Protein AF-A0A1G0DU01-F1 (afdb_monomer_lite)

Secondary structure (DSSP, 8-state):
-------S--TTSPP-SEEPPS--STTSSBPPPSEEETTEEE--SSSSSS--TTS-B-BTTEE-HHHHB-TT----SSTT----GGGBSS--TTT-HHHHHHB--

Sequence (105 aa):
MRLFNIGTDLRNDHPIGIDFPTVNGPSTDWNTPAGVVGSSLYFDTNSNSRMDKAEIRTYEGKVECASCHDPHGVPSTGPGTVFKPSFLRVDNAAGSAVCLTCHVK

Structure (mmCIF, N/CA/C/O backbone):
data_AF-A0A1G0DU01-F1
#
_entry.id   AF-A0A1G0DU01-F1
#
loop_
_atom_site.group_PDB
_atom_site.id
_atom_site.type_symbol
_atom_site.label_atom_id
_atom_site.label_alt_id
_atom_site.label_comp_id
_atom_site.label_asym_id
_atom_site.label_entity_id
_atom_site.label_seq_id
_atom_site.pdbx_PDB_ins_code
_atom_site.Cartn_x
_atom_site.Cartn_y
_atom_site.Cartn_z
_atom_site.occupancy
_atom_site.B_iso_or_equiv
_atom_site.auth_seq_id
_atom_site.auth_comp_id
_atom_site.auth_asym_id
_atom_site.auth_atom_id
_atom_site.pdbx_PDB_model_num
ATOM 1 N N . MET A 1 1 ? -17.557 9.393 -31.142 1.00 45.75 1 MET A N 1
ATOM 2 C CA . MET A 1 1 ? -17.624 9.361 -29.668 1.00 45.75 1 MET A CA 1
ATOM 3 C C . MET A 1 1 ? -16.194 9.316 -29.146 1.00 45.75 1 MET A C 1
ATOM 5 O O . MET A 1 1 ? -15.558 8.281 -29.278 1.00 45.75 1 MET A O 1
ATOM 9 N N . ARG A 1 2 ? -15.631 10.440 -28.688 1.00 45.66 2 ARG A N 1
ATOM 10 C CA . ARG A 1 2 ? -14.309 10.448 -28.041 1.00 45.66 2 ARG A CA 1
ATOM 11 C C . ARG A 1 2 ? -14.536 10.186 -26.556 1.00 45.66 2 ARG A C 1
ATOM 13 O O . ARG A 1 2 ? -15.120 11.021 -25.877 1.00 45.66 2 ARG A O 1
ATOM 20 N N . LEU A 1 3 ? -14.156 8.996 -26.106 1.00 50.19 3 LEU A N 1
ATOM 21 C CA . LEU A 1 3 ? -14.059 8.671 -24.688 1.00 50.19 3 LEU A CA 1
ATOM 22 C C . LEU A 1 3 ? -12.800 9.345 -24.117 1.00 50.19 3 LEU A C 1
ATOM 24 O O . LEU A 1 3 ? -11.793 9.426 -24.817 1.00 50.19 3 LEU A O 1
ATOM 28 N N . PHE A 1 4 ? -12.892 9.763 -22.851 1.00 53.34 4 PHE A N 1
ATOM 29 C CA . PHE A 1 4 ? -11.859 10.346 -21.978 1.00 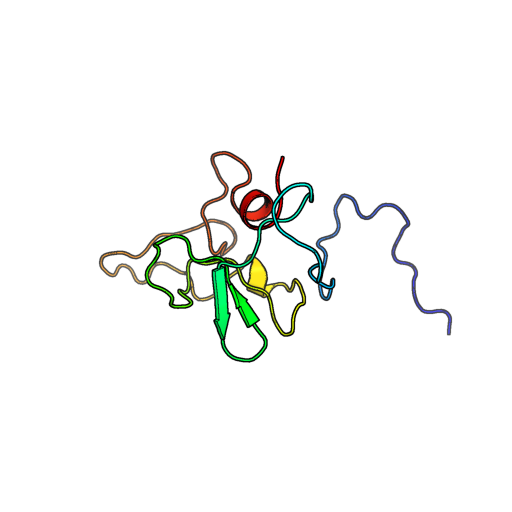53.34 4 PHE A CA 1
ATOM 30 C C . PHE A 1 4 ? -11.685 11.873 -22.002 1.00 53.34 4 PHE A C 1
ATOM 32 O O . PHE A 1 4 ? -10.751 12.422 -22.571 1.00 53.34 4 PHE A O 1
ATOM 39 N N . ASN A 1 5 ? -12.576 12.532 -21.251 1.00 58.31 5 ASN A N 1
ATOM 40 C CA . ASN A 1 5 ? -12.316 13.787 -20.536 1.00 58.31 5 ASN A CA 1
ATOM 41 C C . ASN A 1 5 ? -12.059 13.465 -19.049 1.00 58.31 5 ASN A C 1
ATOM 43 O O . ASN A 1 5 ? -12.747 13.965 -18.164 1.00 58.31 5 ASN A O 1
ATOM 47 N N . ILE A 1 6 ? -11.113 12.572 -18.764 1.00 65.50 6 ILE A N 1
ATOM 48 C CA . ILE A 1 6 ? -10.518 12.548 -17.428 1.00 65.50 6 ILE A CA 1
ATOM 49 C C . ILE A 1 6 ? -9.388 13.578 -17.503 1.00 65.50 6 ILE A C 1
ATOM 51 O O . ILE A 1 6 ? -8.563 13.506 -18.414 1.00 65.50 6 ILE A O 1
ATOM 55 N N . GLY A 1 7 ? -9.432 14.608 -16.657 1.00 65.06 7 GLY A N 1
ATOM 56 C CA . GLY A 1 7 ? -8.446 15.690 -16.675 1.00 65.06 7 GLY A CA 1
ATOM 57 C C . GLY A 1 7 ? -7.010 15.167 -16.546 1.00 65.06 7 GLY A C 1
ATOM 58 O O . GLY A 1 7 ? -6.774 14.044 -16.114 1.00 65.06 7 GLY A O 1
ATOM 59 N N . THR A 1 8 ? -6.022 15.984 -16.913 1.00 69.06 8 THR A N 1
ATOM 60 C CA . THR A 1 8 ? -4.600 15.609 -16.783 1.00 69.06 8 THR A CA 1
ATOM 61 C C . THR A 1 8 ? -4.094 15.663 -15.339 1.00 69.06 8 THR A C 1
ATOM 63 O O . THR A 1 8 ? -2.974 15.240 -15.069 1.00 69.06 8 THR A O 1
ATOM 66 N N . ASP A 1 9 ? -4.887 16.222 -14.423 1.00 67.00 9 ASP A N 1
ATOM 67 C CA . ASP A 1 9 ? -4.581 16.296 -12.999 1.00 67.00 9 ASP A CA 1
ATOM 68 C C . ASP A 1 9 ? -5.412 15.268 -12.230 1.00 67.00 9 ASP A C 1
ATOM 70 O O . ASP A 1 9 ? -6.558 15.523 -11.876 1.00 67.00 9 ASP A O 1
ATOM 74 N N . LEU A 1 10 ? -4.798 14.112 -11.989 1.00 72.44 10 LEU A N 1
ATOM 75 C CA . LEU A 1 10 ? -5.380 12.983 -11.262 1.00 72.44 10 LEU A CA 1
ATOM 76 C C . LEU A 1 10 ? -4.984 12.963 -9.783 1.00 72.44 10 LEU A C 1
ATOM 78 O O . LEU A 1 10 ? -5.180 11.961 -9.103 1.00 72.44 10 LEU A O 1
ATOM 82 N N . ARG A 1 11 ? -4.378 14.033 -9.254 1.00 70.56 11 ARG A N 1
ATOM 83 C CA . ARG A 1 11 ? -3.824 14.017 -7.886 1.00 70.56 11 ARG A CA 1
ATOM 84 C C . ARG A 1 11 ? -4.887 13.844 -6.793 1.00 70.56 11 ARG A C 1
ATOM 86 O O . ARG A 1 11 ? -4.528 13.500 -5.673 1.00 70.56 11 ARG A O 1
ATOM 93 N N . ASN A 1 12 ? -6.162 14.095 -7.105 1.00 67.94 12 ASN A N 1
ATOM 94 C CA . ASN A 1 12 ? -7.307 13.879 -6.211 1.00 67.94 12 ASN A CA 1
ATOM 95 C C . ASN A 1 12 ? -8.172 12.668 -6.619 1.00 67.94 12 ASN A C 1
ATOM 97 O O . ASN A 1 12 ? -9.164 12.364 -5.956 1.00 67.94 12 ASN A O 1
ATOM 101 N N . ASP A 1 13 ? -7.816 11.985 -7.706 1.00 71.25 13 ASP A N 1
ATOM 102 C CA . ASP A 1 13 ? -8.555 10.831 -8.201 1.00 71.25 13 ASP A CA 1
ATOM 103 C C . ASP A 1 13 ? -7.959 9.543 -7.639 1.00 71.25 13 ASP A C 1
ATOM 105 O O . ASP A 1 13 ? -6.742 9.368 -7.553 1.00 71.25 13 ASP A O 1
ATOM 109 N N . HIS A 1 14 ? -8.835 8.624 -7.236 1.00 71.06 14 HIS A N 1
ATOM 110 C CA . HIS A 1 14 ? -8.413 7.322 -6.738 1.00 71.06 14 HIS A CA 1
ATOM 111 C C . HIS A 1 14 ? -8.242 6.348 -7.912 1.00 71.06 14 HIS A C 1
ATOM 113 O O . HIS A 1 14 ? -9.190 6.160 -8.680 1.00 71.06 14 HIS A O 1
ATOM 119 N N . PRO A 1 15 ? -7.068 5.706 -8.059 1.00 71.12 15 PRO A N 1
ATOM 120 C CA . PRO A 1 15 ? -6.861 4.708 -9.096 1.00 71.12 15 PRO A CA 1
ATOM 121 C C . PRO A 1 15 ? -7.719 3.460 -8.845 1.00 71.12 15 PRO A C 1
ATOM 123 O O . PRO A 1 15 ? -7.729 2.915 -7.743 1.00 71.12 15 PRO A O 1
ATOM 126 N N . ILE A 1 16 ? -8.403 2.997 -9.892 1.00 84.62 16 ILE A N 1
ATOM 127 C CA . ILE A 1 16 ? -9.104 1.706 -9.960 1.00 84.62 16 ILE A CA 1
ATOM 128 C C . ILE A 1 16 ? -8.681 0.986 -11.245 1.00 84.62 16 ILE A C 1
ATOM 130 O O . ILE A 1 16 ? -8.360 1.643 -12.239 1.00 84.62 16 ILE A O 1
ATOM 134 N N . GLY A 1 17 ? -8.648 -0.345 -11.239 1.00 89.31 17 GLY A N 1
ATOM 135 C CA . GLY A 1 17 ? -8.242 -1.148 -12.396 1.00 89.31 17 GLY A CA 1
ATOM 136 C C . GLY A 1 17 ? -6.778 -1.019 -12.824 1.00 89.31 17 GLY A C 1
ATOM 137 O O . GLY A 1 17 ? -6.432 -1.455 -13.927 1.00 89.31 17 GLY A O 1
ATOM 138 N N . ILE A 1 18 ? -5.920 -0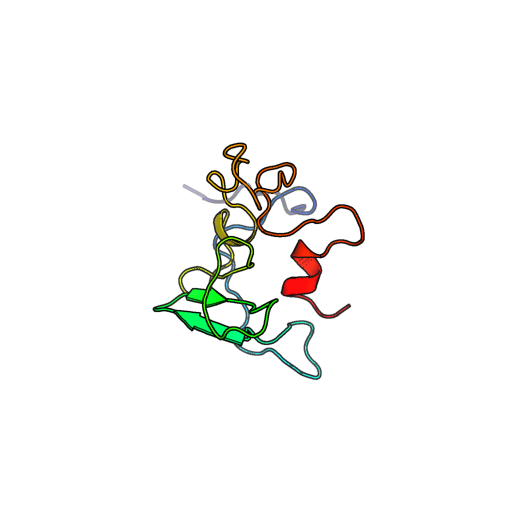.428 -11.987 1.00 89.44 18 ILE A N 1
ATOM 139 C CA . ILE A 1 18 ? -4.498 -0.238 -12.300 1.00 89.44 18 ILE A CA 1
ATOM 140 C C . ILE A 1 18 ? -3.751 -1.546 -12.087 1.00 89.44 18 ILE A C 1
ATOM 142 O O . ILE A 1 18 ? -3.878 -2.168 -11.035 1.00 89.44 18 ILE A O 1
ATOM 146 N N . ASP A 1 19 ? -2.951 -1.947 -13.069 1.00 93.12 19 ASP A N 1
ATOM 147 C CA . ASP A 1 19 ? -2.111 -3.134 -12.949 1.00 93.12 19 ASP A CA 1
ATOM 148 C C . ASP A 1 19 ? -1.074 -2.951 -11.838 1.00 93.12 19 ASP A C 1
ATOM 150 O O . ASP A 1 19 ? -0.309 -1.984 -11.820 1.00 93.12 19 ASP A O 1
ATOM 154 N N . PHE A 1 20 ? -1.042 -3.905 -10.912 1.00 93.56 20 PHE A N 1
ATOM 155 C CA . PHE A 1 20 ? 0.060 -4.033 -9.977 1.00 93.56 20 PHE A CA 1
ATOM 156 C C . PHE A 1 20 ? 1.292 -4.538 -10.744 1.00 93.56 20 PHE A C 1
ATOM 158 O O . PHE A 1 20 ? 1.167 -5.441 -11.579 1.00 93.56 20 PHE A O 1
ATOM 165 N N . PRO A 1 21 ? 2.490 -3.985 -10.499 1.00 93.12 21 PRO A N 1
ATOM 166 C CA . PRO A 1 21 ? 3.651 -4.321 -11.302 1.00 93.12 21 PRO A CA 1
ATOM 167 C C . PRO A 1 21 ? 4.046 -5.787 -11.172 1.00 93.12 21 PRO A C 1
ATOM 169 O O . PRO A 1 21 ? 4.069 -6.377 -10.090 1.00 93.12 21 PRO A O 1
ATOM 172 N N . THR A 1 22 ? 4.476 -6.348 -12.297 1.00 91.56 22 THR A N 1
ATOM 173 C CA . THR A 1 22 ? 5.044 -7.697 -12.360 1.00 91.56 22 THR A CA 1
ATOM 174 C C . THR A 1 22 ? 6.487 -7.757 -11.853 1.00 91.56 22 THR A C 1
ATOM 176 O O . THR A 1 22 ? 7.004 -8.847 -11.631 1.00 91.56 22 THR A O 1
ATOM 179 N N . VAL A 1 23 ? 7.146 -6.604 -11.684 1.00 93.94 23 VAL A N 1
ATOM 180 C CA . VAL A 1 23 ? 8.499 -6.476 -11.128 1.00 93.94 23 VAL A CA 1
ATOM 181 C C . VAL A 1 23 ? 8.398 -5.779 -9.775 1.00 93.94 23 VAL A C 1
ATOM 183 O O . VAL A 1 23 ? 8.010 -4.616 -9.704 1.00 93.94 23 VAL A O 1
ATOM 186 N N . ASN A 1 24 ? 8.730 -6.502 -8.711 1.00 94.00 24 ASN A N 1
ATOM 187 C CA . ASN A 1 24 ? 8.688 -6.039 -7.326 1.00 94.00 24 ASN A CA 1
ATOM 188 C C . ASN A 1 24 ? 9.859 -6.642 -6.530 1.00 94.00 24 ASN A C 1
ATOM 190 O O . ASN A 1 24 ? 10.534 -7.558 -7.006 1.00 94.00 24 ASN A O 1
ATOM 194 N N . G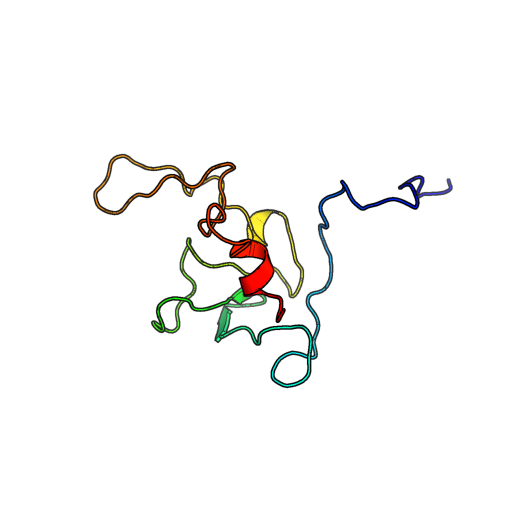LY A 1 25 ? 10.102 -6.119 -5.331 1.00 91.25 25 GLY A N 1
ATOM 195 C CA . GLY A 1 25 ? 11.175 -6.552 -4.440 1.00 91.25 25 GLY A CA 1
ATOM 196 C C . GLY A 1 25 ? 12.351 -5.572 -4.379 1.00 91.25 25 GLY A C 1
ATOM 197 O O . GLY A 1 25 ? 12.200 -4.396 -4.728 1.00 91.25 25 GLY A O 1
ATOM 198 N N . PRO A 1 26 ? 13.528 -6.027 -3.902 1.00 91.69 26 PRO A N 1
ATOM 199 C CA . PRO A 1 26 ? 14.691 -5.168 -3.698 1.00 91.69 26 PRO A CA 1
ATOM 200 C C . PRO A 1 26 ? 15.047 -4.347 -4.940 1.00 91.69 26 PRO A C 1
ATOM 202 O O . PRO A 1 26 ? 15.014 -4.853 -6.060 1.00 91.69 26 PRO A O 1
ATOM 205 N N . SER A 1 27 ? 15.411 -3.080 -4.724 1.00 91.38 27 SER A N 1
ATOM 206 C CA . SER A 1 27 ? 15.750 -2.118 -5.787 1.00 91.38 27 SER A CA 1
ATOM 207 C C . SER A 1 27 ? 14.582 -1.692 -6.691 1.00 91.38 27 SER A C 1
ATOM 209 O O . SER A 1 27 ? 14.814 -1.076 -7.730 1.00 91.38 27 SER A O 1
ATOM 211 N N . THR A 1 28 ? 13.339 -1.960 -6.288 1.00 93.94 28 THR A N 1
ATOM 212 C CA . THR A 1 28 ? 12.127 -1.402 -6.903 1.00 93.94 28 THR A CA 1
ATOM 213 C C . THR A 1 28 ? 11.377 -0.521 -5.899 1.00 93.94 28 THR A C 1
ATOM 215 O O . THR A 1 28 ? 11.622 -0.610 -4.699 1.00 93.94 28 THR A O 1
ATOM 218 N N . ASP A 1 29 ? 10.439 0.300 -6.380 1.00 93.38 29 ASP A N 1
ATOM 219 C CA . ASP A 1 29 ? 9.496 1.042 -5.524 1.00 93.38 29 ASP A CA 1
ATOM 220 C C . ASP A 1 29 ? 8.396 0.133 -4.940 1.00 93.38 29 ASP A C 1
ATOM 222 O O . ASP A 1 29 ? 7.496 0.608 -4.265 1.00 93.38 29 ASP A O 1
ATOM 226 N N . TRP A 1 30 ? 8.422 -1.178 -5.201 1.00 95.00 30 TRP A N 1
ATOM 227 C CA . TRP A 1 30 ? 7.300 -2.067 -4.921 1.00 95.00 30 TRP A CA 1
ATOM 228 C C . TRP A 1 30 ? 7.687 -3.203 -3.982 1.00 95.00 30 TRP A C 1
ATOM 230 O O . TRP A 1 30 ? 8.591 -3.988 -4.265 1.00 95.00 30 TRP A O 1
ATOM 240 N N . ASN A 1 31 ? 6.948 -3.347 -2.887 1.00 95.38 31 ASN A N 1
ATOM 241 C CA . ASN A 1 31 ? 7.048 -4.508 -2.015 1.00 95.38 31 ASN A CA 1
ATOM 242 C C . ASN A 1 31 ? 6.570 -5.767 -2.747 1.00 95.38 31 ASN A C 1
ATOM 244 O O . ASN A 1 31 ? 5.616 -5.738 -3.528 1.00 95.38 31 ASN A O 1
ATOM 248 N N . THR A 1 32 ? 7.216 -6.896 -2.465 1.00 94.81 32 THR A N 1
ATOM 249 C CA . THR A 1 32 ? 6.801 -8.201 -2.985 1.00 94.81 32 THR A CA 1
ATOM 250 C C . THR A 1 32 ? 5.592 -8.715 -2.198 1.00 94.81 32 THR A C 1
ATOM 252 O O . THR A 1 32 ? 5.679 -8.811 -0.971 1.00 94.81 32 THR A O 1
ATOM 255 N N . PRO A 1 33 ? 4.472 -9.073 -2.860 1.00 95.31 33 PRO A N 1
ATOM 256 C CA . PRO A 1 33 ? 3.358 -9.739 -2.194 1.00 95.31 33 PRO A CA 1
ATOM 257 C C . PRO A 1 33 ? 3.808 -11.057 -1.560 1.00 95.31 33 PRO A C 1
ATOM 259 O O . PRO A 1 33 ? 4.587 -11.805 -2.149 1.00 95.31 33 PRO A O 1
ATOM 262 N N . ALA A 1 34 ? 3.302 -11.357 -0.368 1.00 95.31 34 ALA A N 1
ATOM 263 C CA . ALA A 1 34 ? 3.742 -12.514 0.408 1.00 95.31 34 ALA A CA 1
ATOM 264 C C . ALA A 1 34 ? 3.103 -13.831 -0.058 1.00 95.31 34 ALA A C 1
ATOM 266 O O . ALA A 1 34 ? 3.648 -14.906 0.190 1.00 95.31 34 ALA A O 1
ATOM 267 N N . GLY A 1 35 ? 1.953 -13.765 -0.733 1.00 93.56 35 GLY A N 1
ATOM 268 C CA . GLY A 1 35 ? 1.259 -14.956 -1.199 1.00 93.56 35 GLY A CA 1
ATOM 269 C C . GLY A 1 35 ? 0.230 -14.693 -2.290 1.00 93.56 35 GLY A C 1
ATOM 270 O O . GLY A 1 35 ? -0.045 -13.554 -2.677 1.00 93.56 35 GLY A O 1
ATOM 271 N N . VAL A 1 36 ? -0.339 -15.793 -2.786 1.00 94.44 36 VAL A N 1
ATOM 272 C CA . VAL A 1 36 ? -1.329 -15.811 -3.866 1.00 94.44 36 VAL A CA 1
ATOM 273 C C . VAL A 1 36 ? -2.500 -16.713 -3.484 1.00 94.44 36 VAL A C 1
ATOM 275 O O . VAL A 1 36 ? -2.297 -17.837 -3.025 1.00 94.44 36 VAL A O 1
ATOM 278 N N . VAL A 1 37 ? -3.728 -16.245 -3.710 1.00 94.31 37 VAL A N 1
ATOM 279 C CA . VAL A 1 37 ? -4.954 -17.055 -3.637 1.00 94.31 37 VAL A CA 1
ATOM 280 C C . VAL A 1 37 ? -5.741 -16.853 -4.926 1.00 94.31 37 VAL A C 1
ATOM 282 O O . VAL A 1 37 ? -6.259 -15.769 -5.187 1.00 94.31 37 VAL A O 1
ATOM 285 N N . GLY A 1 38 ? -5.838 -17.899 -5.748 1.00 92.81 38 GLY A N 1
ATOM 286 C CA . GLY A 1 38 ? -6.396 -17.765 -7.094 1.00 92.81 38 GLY A CA 1
ATOM 287 C C . GLY A 1 38 ? -5.576 -16.770 -7.920 1.00 92.81 38 GLY A C 1
ATOM 288 O O . GLY A 1 38 ? -4.382 -16.973 -8.115 1.00 92.81 38 GLY A O 1
ATOM 289 N N . SER A 1 39 ? -6.214 -15.697 -8.387 1.00 90.75 39 SER A N 1
ATOM 290 C CA . SER A 1 39 ? -5.579 -14.600 -9.133 1.00 90.75 39 SER A CA 1
ATOM 291 C C . SER A 1 39 ? -5.238 -13.376 -8.266 1.00 90.75 39 SER A C 1
ATOM 293 O O . SER A 1 39 ? -4.723 -12.378 -8.776 1.00 90.75 39 SER A O 1
ATOM 295 N N . SER A 1 40 ? -5.532 -13.427 -6.964 1.00 94.06 40 SER A N 1
ATOM 296 C CA . SER A 1 40 ? -5.249 -12.349 -6.016 1.00 94.06 40 SER A CA 1
ATOM 297 C C . SER A 1 40 ? -3.876 -12.519 -5.384 1.00 94.06 40 SER A C 1
ATOM 299 O O . SER A 1 40 ? -3.560 -13.587 -4.859 1.00 94.06 40 SER A O 1
ATOM 301 N N . LEU A 1 41 ? -3.092 -11.442 -5.369 1.00 95.69 41 LEU A N 1
ATOM 302 C CA . LEU A 1 41 ? -1.869 -11.332 -4.574 1.00 95.69 41 LEU A CA 1
ATOM 303 C C . LEU A 1 41 ? -2.224 -10.674 -3.238 1.00 95.69 41 LEU A C 1
ATOM 305 O O . LEU A 1 41 ? -3.042 -9.754 -3.226 1.00 95.69 41 LEU A O 1
ATOM 309 N N . TYR A 1 42 ? -1.628 -11.095 -2.126 1.00 96.12 42 TYR A N 1
ATOM 310 C CA . TYR A 1 42 ? -1.867 -10.470 -0.820 1.00 96.12 42 TYR A CA 1
ATOM 311 C C . TYR A 1 42 ? -0.572 -10.246 -0.042 1.00 96.12 42 TYR A C 1
ATOM 313 O O . TYR A 1 42 ? 0.432 -10.936 -0.242 1.00 96.12 42 TYR A O 1
ATOM 321 N N . PHE A 1 43 ? -0.603 -9.244 0.832 1.00 95.88 43 PHE A N 1
ATOM 322 C CA . PHE A 1 43 ? 0.517 -8.860 1.680 1.00 95.88 43 PHE A CA 1
ATOM 323 C C . PHE A 1 43 ? 0.272 -9.397 3.087 1.00 95.88 43 PHE A C 1
ATOM 325 O O . PHE A 1 43 ? -0.511 -8.824 3.841 1.00 95.88 43 PHE A O 1
ATOM 332 N N . ASP A 1 44 ? 0.920 -10.520 3.394 1.00 93.25 44 ASP A N 1
ATOM 333 C CA . ASP A 1 44 ? 0.801 -11.203 4.679 1.00 93.25 44 ASP A CA 1
ATOM 334 C C . ASP A 1 44 ? 1.462 -10.366 5.780 1.00 93.25 44 ASP A C 1
ATOM 336 O O . ASP A 1 44 ? 2.679 -10.158 5.781 1.00 93.25 44 ASP A O 1
ATOM 340 N N . THR A 1 45 ? 0.650 -9.865 6.707 1.00 87.81 45 THR A N 1
ATOM 341 C CA . THR A 1 45 ? 1.121 -8.978 7.788 1.00 87.81 45 THR A CA 1
ATOM 342 C C . THR A 1 45 ? 1.349 -9.706 9.108 1.00 87.81 45 THR A C 1
ATOM 344 O O . THR A 1 45 ? 1.926 -9.128 10.032 1.00 87.81 45 THR A O 1
ATOM 347 N N . ASN A 1 46 ? 0.916 -10.963 9.217 1.00 89.31 46 ASN A N 1
ATOM 348 C CA . ASN A 1 46 ? 1.002 -11.752 10.447 1.00 89.31 46 ASN A CA 1
ATOM 349 C C . ASN A 1 46 ? 1.785 -13.069 10.278 1.00 89.31 46 ASN A C 1
ATOM 351 O O . ASN A 1 46 ? 1.924 -13.824 11.242 1.00 89.31 46 ASN A O 1
ATOM 355 N N . SER A 1 47 ? 2.345 -13.304 9.088 1.00 90.69 47 SER A N 1
ATOM 356 C CA . SER A 1 47 ? 3.164 -14.465 8.722 1.00 90.69 47 SER A CA 1
ATOM 357 C C . SER A 1 47 ? 2.443 -15.810 8.881 1.00 90.69 47 SER A C 1
ATOM 359 O O . SER A 1 47 ? 3.080 -16.818 9.198 1.00 90.69 47 SER A O 1
ATOM 361 N N . ASN A 1 48 ? 1.120 -15.846 8.698 1.00 93.31 48 ASN A N 1
ATOM 362 C CA . ASN A 1 48 ? 0.329 -17.077 8.797 1.00 93.31 48 ASN A CA 1
ATOM 363 C C . ASN A 1 48 ? 0.146 -17.806 7.450 1.00 93.31 48 ASN A C 1
ATOM 365 O O . ASN A 1 48 ? -0.482 -18.872 7.411 1.00 93.31 48 ASN A O 1
ATOM 369 N N . SER A 1 49 ? 0.683 -17.247 6.363 1.00 93.88 49 SER A N 1
ATOM 370 C CA . SER A 1 49 ? 0.574 -17.745 4.990 1.00 93.88 49 SER A CA 1
ATOM 371 C C . SER A 1 49 ? -0.873 -17.922 4.522 1.00 93.88 49 SER A C 1
ATOM 373 O O . SER A 1 49 ? -1.183 -18.839 3.755 1.00 93.88 49 SER A O 1
ATOM 375 N N . ARG A 1 50 ? -1.783 -17.060 4.978 1.00 92.50 50 ARG A N 1
ATOM 376 C CA . ARG A 1 50 ? -3.198 -17.039 4.590 1.00 92.50 50 ARG A CA 1
ATOM 377 C C . ARG A 1 50 ? -3.643 -15.613 4.331 1.00 92.50 50 ARG A C 1
ATOM 379 O O . ARG A 1 50 ? -3.191 -14.683 4.970 1.00 92.50 50 ARG A O 1
ATOM 386 N N . MET A 1 51 ? -4.576 -15.470 3.397 1.00 92.56 51 MET A N 1
ATOM 387 C CA . MET A 1 51 ? -5.148 -14.172 3.072 1.00 92.56 51 MET A CA 1
ATOM 388 C C . MET A 1 51 ? -6.240 -13.794 4.083 1.00 92.56 51 MET A C 1
ATOM 390 O O . MET A 1 51 ? -7.354 -14.328 4.032 1.00 92.56 51 MET A O 1
ATOM 394 N N . ASP A 1 52 ? -5.955 -12.826 4.947 1.00 89.94 52 ASP A N 1
ATOM 395 C CA . ASP A 1 52 ? -6.860 -12.351 5.997 1.00 89.94 52 ASP A CA 1
ATOM 396 C C . ASP A 1 52 ? -7.609 -11.084 5.596 1.00 89.94 52 ASP A C 1
ATOM 398 O O . ASP A 1 52 ? -7.140 -10.293 4.787 1.00 89.94 52 ASP A O 1
ATOM 402 N N . LYS A 1 53 ? -8.790 -10.824 6.176 1.00 87.19 53 LYS A N 1
ATOM 403 C CA . LYS A 1 53 ? -9.599 -9.622 5.856 1.00 87.19 53 LYS A CA 1
ATOM 404 C C . LYS A 1 53 ? -8.834 -8.303 6.042 1.00 87.19 53 LYS A C 1
ATOM 406 O O . LYS A 1 53 ? -9.031 -7.371 5.262 1.00 87.19 53 LYS A O 1
ATOM 411 N N . ALA A 1 54 ? -7.953 -8.252 7.039 1.00 87.06 54 ALA A N 1
ATOM 412 C CA . ALA A 1 54 ? -7.173 -7.070 7.398 1.00 87.06 54 ALA A CA 1
ATOM 413 C C . ALA A 1 54 ? -5.948 -6.824 6.495 1.00 87.06 54 ALA A C 1
ATOM 415 O O . ALA A 1 54 ? -5.135 -5.964 6.809 1.00 87.06 54 ALA A O 1
ATOM 416 N N . GLU A 1 55 ? -5.815 -7.541 5.377 1.00 92.94 55 GLU A N 1
ATOM 417 C CA . GLU A 1 55 ? -4.655 -7.443 4.488 1.00 92.94 55 GLU A CA 1
ATOM 418 C C . GLU A 1 55 ? -5.002 -6.803 3.152 1.00 92.94 55 GLU A C 1
ATOM 420 O O . GLU A 1 55 ? -6.015 -7.143 2.519 1.00 92.94 55 GLU A O 1
ATOM 425 N N . ILE A 1 56 ? -4.124 -5.898 2.717 1.00 95.12 56 ILE A N 1
ATOM 426 C CA . ILE A 1 56 ? -4.147 -5.346 1.365 1.00 95.12 56 ILE A CA 1
ATOM 427 C C . ILE A 1 56 ? -3.926 -6.485 0.373 1.00 95.12 56 ILE A C 1
ATOM 429 O O . ILE A 1 56 ? -3.116 -7.389 0.592 1.00 95.12 56 ILE A O 1
ATOM 433 N N . ARG A 1 57 ? -4.676 -6.443 -0.727 1.00 95.50 57 ARG A N 1
ATOM 434 C CA . ARG A 1 57 ? -4.615 -7.461 -1.775 1.00 95.50 57 ARG A CA 1
ATOM 435 C C . ARG A 1 57 ? -4.928 -6.882 -3.140 1.00 95.50 57 ARG A C 1
ATOM 437 O O . ARG A 1 57 ? -5.640 -5.888 -3.242 1.00 95.50 57 ARG A O 1
ATOM 444 N N . THR A 1 58 ? -4.461 -7.530 -4.189 1.00 95.69 58 THR A N 1
ATOM 445 C CA . THR A 1 58 ? -4.887 -7.250 -5.561 1.00 95.69 58 THR A CA 1
ATOM 446 C C . THR A 1 58 ? -6.009 -8.196 -5.972 1.00 95.69 58 THR A C 1
ATOM 448 O O . THR A 1 58 ? -6.243 -9.238 -5.350 1.00 95.69 58 THR A O 1
ATOM 451 N N . TYR A 1 59 ? -6.714 -7.834 -7.033 1.00 94.75 59 TYR A N 1
ATOM 452 C CA . TYR A 1 59 ? -7.723 -8.670 -7.670 1.00 94.75 59 TYR A CA 1
ATOM 453 C C . TYR A 1 59 ? -7.321 -8.836 -9.122 1.00 94.75 59 TYR A C 1
ATOM 455 O O . TYR A 1 59 ? -7.199 -7.847 -9.832 1.00 94.75 59 TYR A O 1
ATOM 463 N N . GLU A 1 60 ? -7.030 -10.069 -9.536 1.00 93.62 60 GLU A N 1
ATOM 464 C CA . GLU A 1 60 ? -6.537 -10.345 -10.894 1.00 93.62 60 GLU A CA 1
ATOM 465 C C . GLU A 1 60 ? -5.284 -9.529 -11.255 1.00 93.62 60 GLU A C 1
ATOM 467 O O . GLU A 1 60 ? -5.129 -9.041 -12.370 1.00 93.62 60 GLU A O 1
ATOM 472 N N . GLY A 1 61 ? -4.387 -9.344 -10.280 1.00 91.81 61 GLY A N 1
ATOM 473 C CA . GLY A 1 61 ? -3.189 -8.522 -10.451 1.00 91.81 61 GLY A CA 1
ATOM 474 C C . GLY A 1 61 ? -3.451 -7.015 -10.532 1.00 91.81 61 GLY A C 1
ATOM 475 O O . GLY A 1 61 ? -2.514 -6.272 -10.791 1.00 91.81 61 GLY A O 1
ATOM 476 N N . LYS A 1 62 ? -4.676 -6.543 -10.280 1.00 94.81 62 LYS A N 1
ATOM 477 C CA . LYS A 1 62 ? -5.040 -5.121 -10.308 1.00 94.81 62 LYS A CA 1
ATOM 478 C C . LYS A 1 62 ? -5.324 -4.562 -8.921 1.00 94.81 62 LYS A C 1
ATOM 480 O O . LYS A 1 62 ? -5.767 -5.269 -8.011 1.00 94.81 62 LYS A O 1
ATOM 485 N N . VAL A 1 63 ? -5.066 -3.270 -8.770 1.00 93.88 63 VAL A N 1
ATOM 486 C CA . VAL A 1 63 ? -5.486 -2.465 -7.627 1.00 93.88 63 VAL A CA 1
ATOM 487 C C . VAL A 1 63 ? -6.910 -1.990 -7.881 1.00 93.88 63 VAL A C 1
ATOM 489 O O . VAL A 1 63 ? -7.175 -1.269 -8.841 1.00 93.88 63 VAL A O 1
ATOM 492 N N . GLU A 1 64 ? -7.818 -2.397 -7.001 1.00 93.38 64 GLU A N 1
ATOM 493 C CA . GLU A 1 64 ? -9.244 -2.084 -7.068 1.00 93.38 64 GLU A CA 1
ATOM 494 C C . GLU A 1 64 ? -9.729 -1.450 -5.762 1.00 93.38 64 GLU A C 1
ATOM 496 O O . GLU A 1 64 ? -9.012 -1.416 -4.760 1.00 93.38 64 GLU A O 1
ATOM 501 N N . CYS A 1 65 ? -10.992 -1.014 -5.719 1.00 92.62 65 CYS A N 1
ATOM 502 C CA . CYS A 1 65 ? -11.607 -0.466 -4.503 1.00 92.62 65 CYS A CA 1
ATOM 503 C C . CYS A 1 65 ? -11.401 -1.392 -3.291 1.00 92.62 65 CYS A C 1
ATOM 505 O O . CYS A 1 65 ? -11.036 -0.957 -2.197 1.00 92.62 65 CYS A O 1
ATOM 507 N N . ALA A 1 66 ? -11.597 -2.696 -3.508 1.00 92.25 66 ALA A N 1
ATOM 508 C CA . ALA A 1 66 ? -11.494 -3.711 -2.471 1.00 92.25 66 ALA A CA 1
ATOM 509 C C . ALA A 1 66 ? -10.044 -4.040 -2.073 1.00 92.25 66 ALA A C 1
ATOM 511 O O . ALA A 1 66 ? -9.839 -4.819 -1.141 1.00 92.25 66 ALA A O 1
ATOM 512 N N . SER A 1 67 ? -9.036 -3.483 -2.753 1.00 94.81 67 SER A N 1
ATOM 513 C CA . SER A 1 67 ? -7.629 -3.647 -2.380 1.00 94.81 67 SER A CA 1
ATOM 514 C C . SER A 1 67 ? -7.314 -2.928 -1.078 1.00 94.81 67 SER A C 1
ATOM 516 O O . SER A 1 67 ? -6.678 -3.507 -0.201 1.00 94.81 67 SER A O 1
ATOM 518 N N . CYS A 1 68 ? -7.829 -1.706 -0.930 1.00 93.12 68 CYS A N 1
ATOM 519 C CA . CYS A 1 68 ? -7.624 -0.867 0.249 1.00 93.12 68 CYS A CA 1
ATOM 520 C C . CYS A 1 68 ? -8.809 -0.906 1.215 1.00 93.12 68 CYS A C 1
ATOM 522 O O . CYS A 1 68 ? -8.610 -0.731 2.419 1.00 93.12 68 CYS A O 1
ATOM 524 N N . HIS A 1 69 ? -10.022 -1.155 0.709 1.00 91.56 69 HIS A N 1
ATOM 525 C CA . HIS A 1 69 ? -11.254 -1.099 1.491 1.00 91.56 69 HIS A CA 1
ATOM 526 C C . HIS A 1 69 ? -11.912 -2.474 1.683 1.00 91.56 69 HIS A C 1
ATOM 528 O O . HIS A 1 69 ? -11.935 -3.312 0.785 1.00 91.56 69 HIS A O 1
ATOM 534 N N . ASP A 1 70 ? -12.502 -2.684 2.855 1.00 89.50 70 ASP A N 1
ATOM 535 C CA . ASP A 1 70 ? -13.407 -3.783 3.171 1.00 89.50 70 ASP A CA 1
ATOM 536 C C . ASP A 1 70 ? -14.682 -3.223 3.823 1.00 89.50 70 ASP A C 1
ATOM 538 O O . ASP A 1 70 ? -14.692 -2.962 5.031 1.00 89.50 70 ASP A O 1
ATOM 542 N N . PRO A 1 71 ? -15.780 -3.046 3.063 1.00 83.44 71 PRO A N 1
ATOM 543 C CA . PRO A 1 71 ? -17.032 -2.514 3.606 1.00 83.44 71 PRO A CA 1
ATOM 544 C C . PRO A 1 71 ? -17.652 -3.434 4.669 1.00 83.44 71 PRO A C 1
ATOM 546 O O . PRO A 1 71 ? -18.507 -3.001 5.439 1.00 83.44 71 PRO A O 1
ATOM 549 N N . HIS A 1 72 ? -17.206 -4.692 4.745 1.00 78.06 72 HIS A N 1
ATOM 550 C CA . HIS A 1 72 ? -17.630 -5.666 5.747 1.00 78.06 72 HIS A CA 1
ATOM 551 C C . HIS A 1 72 ? -16.642 -5.784 6.921 1.00 78.06 72 HIS A C 1
ATOM 553 O O . HIS A 1 72 ? -16.799 -6.664 7.767 1.00 78.06 72 HIS A O 1
ATOM 559 N N . GLY A 1 73 ? -15.652 -4.888 7.009 1.00 63.22 73 GLY A N 1
ATOM 560 C CA . GLY A 1 73 ? -14.731 -4.736 8.141 1.00 63.22 73 GLY A CA 1
ATOM 561 C C . GLY A 1 73 ? -15.318 -3.974 9.336 1.00 63.22 73 GLY A C 1
A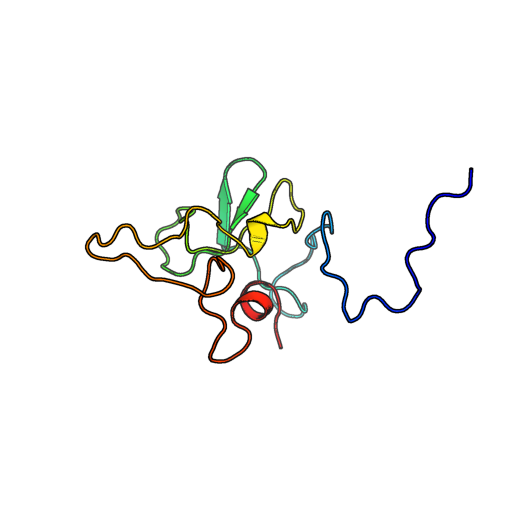TOM 562 O O . GLY A 1 73 ? -14.572 -3.507 10.194 1.00 63.22 73 GLY A O 1
ATOM 563 N N . VAL A 1 74 ? -16.642 -3.800 9.393 1.00 57.47 74 VAL A N 1
ATOM 564 C CA . VAL A 1 74 ? -17.317 -3.083 10.481 1.00 57.47 74 VAL A CA 1
ATOM 565 C C . VAL A 1 74 ? -17.251 -3.870 11.799 1.00 57.47 74 VAL A C 1
ATOM 567 O O . VAL A 1 74 ? -17.437 -5.090 11.796 1.00 57.47 74 VAL A O 1
ATOM 570 N N . PRO A 1 75 ? -17.021 -3.202 12.945 1.00 61.59 75 PRO A N 1
ATOM 571 C CA . PRO A 1 75 ? -17.003 -3.872 14.230 1.00 61.59 75 PRO A CA 1
ATOM 572 C C . PRO A 1 75 ? -18.353 -4.500 14.540 1.00 61.59 75 PRO A C 1
ATOM 574 O O . PRO A 1 75 ? -19.348 -3.799 14.699 1.00 61.59 75 PRO A O 1
ATOM 577 N N . SER A 1 76 ? -18.393 -5.820 14.695 1.00 65.25 76 SER A N 1
ATOM 578 C CA . SER A 1 76 ? -19.609 -6.531 15.096 1.00 65.25 76 SER A CA 1
ATOM 579 C C . SER A 1 76 ? -19.861 -6.464 16.607 1.00 65.25 76 SER A C 1
ATOM 581 O O . SER A 1 76 ? -20.588 -7.301 17.136 1.00 65.25 76 SER A O 1
ATOM 583 N N . THR A 1 77 ? -19.207 -5.549 17.339 1.00 64.12 77 THR A N 1
ATOM 584 C CA . THR A 1 77 ? -19.098 -5.530 18.819 1.00 64.12 77 THR A CA 1
ATOM 585 C C . THR A 1 77 ? -18.570 -6.834 19.440 1.00 64.12 77 THR A C 1
ATOM 587 O O . THR A 1 77 ? -18.522 -6.978 20.658 1.00 64.12 77 THR A O 1
ATOM 590 N N . GLY A 1 78 ? -18.128 -7.779 18.604 1.00 66.12 78 GLY A N 1
ATOM 591 C CA . GLY A 1 78 ? -17.500 -9.019 19.025 1.00 66.12 78 GLY A CA 1
ATOM 592 C C . GLY A 1 78 ? -16.054 -8.780 19.472 1.00 66.12 78 GLY A C 1
ATOM 593 O O . GLY A 1 78 ? -15.415 -7.823 19.011 1.00 66.12 78 GLY A O 1
ATOM 594 N N . PRO A 1 79 ? -15.512 -9.651 20.341 1.00 60.94 79 PRO A N 1
ATOM 595 C CA . PRO A 1 79 ? -14.100 -9.625 20.702 1.00 60.94 79 PRO A CA 1
ATOM 596 C C . PRO A 1 79 ? -13.207 -9.627 19.451 1.00 60.94 79 PRO A C 1
ATOM 598 O O . PRO A 1 79 ? -13.424 -10.419 18.536 1.00 60.94 79 PRO A O 1
ATOM 601 N N . GLY A 1 80 ? -12.212 -8.736 19.402 1.00 65.12 80 GLY A N 1
ATOM 602 C CA . GLY A 1 80 ? -11.240 -8.664 18.301 1.00 65.12 80 GLY A CA 1
ATOM 603 C C . GLY A 1 80 ? -11.683 -7.868 17.068 1.00 65.12 80 GLY A C 1
ATOM 604 O O . GLY A 1 80 ? -10.953 -7.832 16.080 1.00 65.12 80 GLY A O 1
ATOM 605 N N . THR A 1 81 ? -12.845 -7.211 17.100 1.00 69.25 81 THR A N 1
ATOM 606 C CA . THR A 1 81 ? -13.268 -6.333 16.000 1.00 69.25 81 THR A CA 1
ATOM 607 C C . THR A 1 81 ? -12.696 -4.917 16.141 1.00 69.25 81 THR A C 1
ATOM 609 O O . THR A 1 81 ? -12.677 -4.358 17.235 1.00 69.25 81 THR A O 1
ATOM 612 N N . VAL A 1 82 ? -12.208 -4.331 15.041 1.00 74.25 82 VAL A N 1
ATOM 613 C CA . VAL A 1 82 ? -11.545 -3.013 15.031 1.00 74.25 82 VAL A CA 1
ATOM 614 C C . VAL A 1 82 ? -12.185 -2.131 13.964 1.00 74.25 82 VAL A C 1
ATOM 616 O O . VAL A 1 82 ? -12.292 -2.545 12.814 1.00 74.25 82 VAL A O 1
ATOM 619 N N . PHE A 1 83 ? -12.590 -0.911 14.329 1.00 78.19 83 PHE A N 1
ATOM 620 C CA . PHE A 1 83 ? -13.081 0.067 13.357 1.00 78.19 83 PHE A CA 1
ATOM 621 C C . PHE A 1 83 ? -11.898 0.767 12.700 1.00 78.19 83 PHE A C 1
ATOM 623 O O . PHE A 1 83 ? -11.104 1.412 13.382 1.00 78.19 83 PHE A O 1
ATOM 630 N N . LYS A 1 84 ? -11.806 0.675 11.377 1.00 84.31 84 LYS A N 1
ATOM 631 C CA . LYS A 1 84 ? -10.852 1.442 10.575 1.00 84.31 84 LYS A CA 1
ATOM 632 C C . LYS A 1 84 ? -11.650 2.470 9.761 1.00 84.31 84 LYS A C 1
ATOM 634 O O . LYS A 1 84 ? -12.539 2.056 9.009 1.00 84.31 84 LYS A O 1
ATOM 639 N N . PRO A 1 85 ? -11.401 3.787 9.924 1.00 84.69 85 PRO A N 1
ATOM 640 C CA . PRO A 1 85 ? -12.131 4.824 9.197 1.00 84.69 85 PRO A CA 1
ATOM 641 C C . PRO A 1 85 ? -12.151 4.570 7.689 1.00 84.69 85 PRO A C 1
ATOM 643 O O . PRO A 1 85 ? -11.213 4.000 7.136 1.00 84.69 85 PRO A O 1
ATOM 646 N N . SER A 1 86 ? -13.239 4.977 7.031 1.00 87.25 86 SER A N 1
ATOM 647 C CA . SER A 1 86 ? -13.452 4.768 5.590 1.00 87.25 86 SER A CA 1
ATOM 648 C C . SER A 1 86 ? -13.394 3.302 5.148 1.00 87.25 86 SER A C 1
ATOM 650 O O . SER A 1 86 ? -13.106 3.024 3.988 1.00 87.25 86 SER A O 1
ATOM 652 N N . PHE A 1 87 ? -13.670 2.357 6.053 1.00 87.88 87 PHE A N 1
ATOM 653 C CA . PHE A 1 87 ? -13.649 0.921 5.767 1.00 87.88 87 PHE A CA 1
ATOM 654 C C . PHE A 1 87 ? -12.283 0.417 5.288 1.00 87.88 87 PHE A C 1
ATOM 656 O O . PHE A 1 87 ? -12.222 -0.480 4.458 1.00 87.88 87 PHE A O 1
ATOM 663 N N . LEU A 1 88 ? -11.177 1.005 5.743 1.00 90.94 88 LEU A N 1
ATOM 664 C CA . LEU A 1 88 ? -9.847 0.560 5.324 1.00 90.94 88 LEU A CA 1
ATOM 665 C C . LEU A 1 88 ? -9.521 -0.836 5.873 1.00 90.94 88 LEU A C 1
ATOM 667 O O . LEU A 1 88 ? -9.888 -1.171 6.997 1.00 90.94 88 LEU A O 1
ATOM 671 N N . ARG A 1 89 ? -8.789 -1.648 5.104 1.00 90.69 89 ARG A N 1
ATOM 672 C CA . ARG A 1 89 ? -8.316 -2.972 5.551 1.00 90.69 89 ARG A CA 1
ATOM 673 C C . ARG A 1 89 ? -7.255 -2.876 6.642 1.00 90.69 89 ARG A C 1
ATOM 675 O O . ARG A 1 89 ? -7.286 -3.637 7.605 1.00 90.69 89 ARG A O 1
ATOM 682 N N . VAL A 1 90 ? -6.358 -1.900 6.516 1.00 90.12 90 VAL A N 1
ATOM 683 C CA . VAL A 1 90 ? -5.290 -1.597 7.479 1.00 90.12 90 VAL A CA 1
ATOM 684 C C . VAL A 1 90 ? -5.504 -0.214 8.089 1.00 90.12 90 VAL A C 1
ATOM 686 O O . VAL A 1 90 ? -6.222 0.615 7.537 1.00 90.12 90 VAL A O 1
ATOM 689 N N . ASP A 1 91 ? -4.946 0.016 9.278 1.00 89.38 91 ASP A N 1
ATOM 690 C CA . ASP A 1 91 ? -5.033 1.346 9.890 1.00 89.38 91 ASP A CA 1
ATOM 691 C C . ASP A 1 91 ? -4.045 2.273 9.180 1.00 89.38 91 ASP A C 1
ATOM 693 O O . ASP A 1 9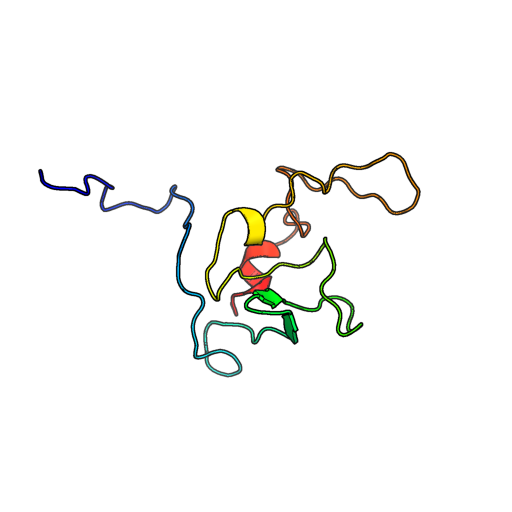1 ? -2.909 1.881 8.939 1.00 89.38 91 ASP A O 1
ATOM 697 N N . ASN A 1 92 ? -4.484 3.479 8.834 1.00 90.19 92 ASN A N 1
ATOM 698 C CA . ASN A 1 92 ? -3.698 4.446 8.077 1.00 90.19 92 ASN A CA 1
ATOM 699 C C . ASN A 1 92 ? -3.391 5.727 8.870 1.00 90.19 92 ASN A C 1
ATOM 701 O O . ASN A 1 92 ? -2.790 6.648 8.319 1.00 90.19 92 ASN A O 1
ATOM 705 N N . ALA A 1 93 ? -3.792 5.803 10.145 1.00 86.38 93 ALA A N 1
ATOM 706 C CA . ALA A 1 93 ? -3.724 7.030 10.942 1.00 86.38 93 ALA A CA 1
ATOM 707 C C . ALA A 1 93 ? -2.293 7.510 11.252 1.00 86.38 93 ALA A C 1
ATOM 709 O O . ALA A 1 93 ? -2.074 8.709 11.403 1.00 86.38 93 ALA A O 1
ATOM 710 N N . ALA A 1 94 ? -1.319 6.598 11.340 1.00 82.25 94 ALA A N 1
ATOM 711 C CA . ALA A 1 94 ? 0.015 6.898 11.870 1.00 82.25 94 ALA A CA 1
ATOM 712 C C . ALA A 1 94 ? 1.153 6.944 10.829 1.00 82.25 94 ALA A C 1
ATOM 714 O O . ALA A 1 94 ? 2.310 7.066 11.223 1.00 82.25 94 ALA A O 1
ATOM 715 N N . GLY A 1 95 ? 0.876 6.847 9.521 1.00 84.38 95 GLY A N 1
ATOM 716 C CA . GLY A 1 95 ? 1.970 6.905 8.537 1.00 84.38 95 GLY A CA 1
ATOM 717 C C . GLY A 1 95 ? 1.726 6.268 7.175 1.00 84.38 95 GLY A C 1
ATOM 718 O O . GLY A 1 95 ? 2.637 5.646 6.644 1.00 84.38 95 GLY A O 1
ATOM 719 N N . SER A 1 96 ? 0.532 6.407 6.592 1.00 90.38 96 SER A N 1
ATOM 720 C CA . SER A 1 96 ? 0.267 5.930 5.223 1.00 90.38 96 SER A CA 1
ATOM 721 C C . SER A 1 96 ? 0.492 4.421 5.020 1.00 90.38 96 SER A C 1
ATOM 723 O O . SER A 1 96 ? 0.916 3.999 3.944 1.00 90.38 96 SER A O 1
ATOM 725 N N . ALA A 1 97 ? 0.216 3.599 6.039 1.00 92.06 97 ALA A N 1
ATOM 726 C CA . ALA A 1 97 ? 0.426 2.150 6.004 1.00 92.06 97 ALA A CA 1
ATOM 727 C C . ALA A 1 97 ? -0.278 1.452 4.825 1.00 92.06 97 ALA A C 1
ATOM 729 O O . ALA A 1 97 ? 0.243 0.470 4.304 1.00 92.06 97 ALA A O 1
ATOM 730 N N . VAL A 1 98 ? -1.416 1.977 4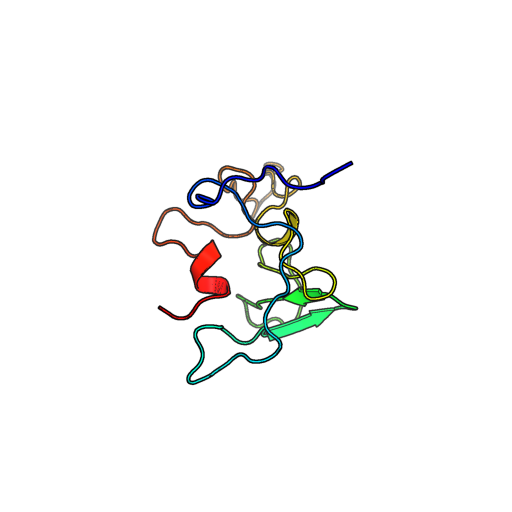.355 1.00 92.81 98 VAL A N 1
ATOM 731 C CA . VAL A 1 98 ? -2.075 1.491 3.128 1.00 92.81 98 VAL A CA 1
ATOM 732 C C . VAL A 1 98 ? -1.118 1.589 1.940 1.00 92.81 98 VAL A C 1
ATOM 734 O O . VAL A 1 98 ? -0.881 0.603 1.248 1.00 92.81 98 VAL A O 1
ATOM 737 N N . CYS A 1 99 ? -0.525 2.764 1.732 1.00 91.88 99 CYS A N 1
ATOM 738 C CA . CYS A 1 99 ? 0.384 3.018 0.619 1.00 91.88 99 CYS A CA 1
ATOM 739 C C . CYS A 1 99 ? 1.685 2.227 0.784 1.00 91.88 99 CYS A C 1
ATOM 741 O O . CYS A 1 99 ? 2.151 1.592 -0.157 1.00 91.88 99 CYS A O 1
ATOM 743 N N . LEU A 1 100 ? 2.237 2.228 2.001 1.00 93.31 100 LEU A N 1
ATOM 744 C CA . LEU A 1 100 ? 3.489 1.546 2.332 1.00 93.31 100 LEU A CA 1
ATOM 745 C C . LEU A 1 100 ? 3.368 0.020 2.343 1.00 93.31 100 LEU A C 1
ATOM 747 O O . LEU A 1 100 ? 4.381 -0.663 2.418 1.00 93.31 100 LEU A O 1
ATOM 751 N N . THR A 1 101 ? 2.155 -0.531 2.246 1.00 94.69 101 THR A N 1
ATOM 752 C CA . THR A 1 101 ? 1.999 -1.971 2.021 1.00 94.69 101 THR A CA 1
ATOM 753 C C . THR A 1 101 ? 2.530 -2.348 0.641 1.00 94.69 101 THR A C 1
ATOM 755 O O . THR A 1 101 ? 3.261 -3.325 0.509 1.00 94.69 101 THR A O 1
ATOM 758 N N . CYS A 1 102 ? 2.244 -1.531 -0.375 1.00 94.44 102 CYS A N 1
ATOM 759 C CA . CYS A 1 102 ? 2.699 -1.768 -1.742 1.00 94.44 102 CYS A CA 1
ATOM 760 C C . CYS A 1 102 ? 4.010 -1.052 -2.074 1.00 94.44 102 CYS A C 1
ATOM 762 O O . CYS A 1 102 ? 4.772 -1.595 -2.862 1.00 94.44 102 CYS A O 1
ATOM 764 N N . HIS A 1 103 ? 4.267 0.131 -1.508 1.00 93.06 103 HIS A N 1
ATOM 765 C CA . HIS A 1 103 ? 5.387 0.987 -1.906 1.00 93.06 103 HIS A CA 1
ATOM 766 C C . HIS A 1 103 ? 6.560 0.991 -0.918 1.00 93.06 103 HIS A C 1
ATOM 768 O O . HIS A 1 103 ? 6.357 0.983 0.300 1.00 93.06 103 HIS A O 1
ATOM 774 N N . VAL A 1 104 ? 7.778 1.094 -1.452 1.00 91.19 104 VAL A N 1
ATOM 775 C CA . VAL A 1 104 ? 9.028 1.297 -0.704 1.00 91.19 104 VAL A CA 1
ATOM 776 C C . VAL A 1 104 ? 9.386 2.783 -0.748 1.00 91.19 104 VAL A C 1
ATOM 778 O O . VAL A 1 104 ? 9.630 3.324 -1.815 1.00 91.19 104 VAL A O 1
ATOM 781 N N . LYS A 1 105 ? 9.415 3.460 0.404 1.00 71.81 105 LYS A N 1
ATOM 782 C CA . LYS A 1 105 ? 9.684 4.906 0.469 1.00 71.81 105 LYS A CA 1
ATOM 783 C C . LYS A 1 105 ? 11.163 5.265 0.330 1.00 71.81 105 LYS A C 1
ATOM 785 O O . LYS A 1 105 ? 11.996 4.530 0.905 1.00 71.81 105 LYS A O 1
#

pLDDT: mean 84.63, std 12.91, range [45.66, 96.12]

Radius of gyration: 15.33 Å; chains: 1; bounding box: 35×34×50 Å

Foldseek 3Di:
DDPDPPDPDCVVPDDAFAAQDPDADPPDFWHDFPADDPQKGWRDPPPPRDDDQLIAMADNRTDHPSRFADPVLQAPVDPPRDDAPPRGSHHCPPPNVSSVSTGDD